Protein AF-A0A9W9AJ97-F1 (afdb_monomer)

Mean predicted aligned error: 11.25 Å

Structure (mmCIF, N/CA/C/O backbone):
data_AF-A0A9W9AJ97-F1
#
_entry.id   AF-A0A9W9AJ97-F1
#
loop_
_atom_site.group_PDB
_atom_site.id
_atom_site.type_symbol
_atom_site.label_atom_id
_atom_site.label_alt_id
_atom_site.label_comp_id
_atom_site.label_asym_id
_atom_site.label_entity_id
_atom_site.label_seq_id
_atom_site.pdbx_PDB_ins_code
_atom_site.Cartn_x
_atom_site.Cartn_y
_atom_site.Cartn_z
_atom_site.occupancy
_atom_site.B_iso_or_equiv
_atom_site.auth_seq_id
_atom_site.auth_comp_id
_atom_site.auth_asym_id
_atom_site.auth_atom_id
_atom_site.pdbx_PDB_model_num
ATOM 1 N N . ALA A 1 1 ? 3.189 -24.003 11.624 1.00 55.31 1 ALA A N 1
ATOM 2 C CA . ALA A 1 1 ? 2.961 -23.634 13.038 1.00 55.31 1 ALA A CA 1
ATOM 3 C C . ALA A 1 1 ? 2.508 -24.894 13.755 1.00 55.31 1 ALA A C 1
ATOM 5 O O . ALA A 1 1 ? 1.676 -25.593 13.198 1.00 55.31 1 ALA A O 1
ATOM 6 N N . THR A 1 2 ? 3.083 -25.234 14.906 1.00 63.78 2 THR A N 1
ATOM 7 C CA . THR A 1 2 ? 2.781 -26.496 15.605 1.00 63.78 2 THR A CA 1
ATOM 8 C C . THR A 1 2 ? 1.542 -26.327 16.489 1.00 63.78 2 THR A C 1
ATOM 10 O O . THR A 1 2 ? 1.460 -25.341 17.225 1.00 63.78 2 THR A O 1
ATOM 13 N N . LEU A 1 3 ? 0.596 -27.275 16.440 1.00 70.38 3 LEU A N 1
ATOM 14 C CA . LEU A 1 3 ? -0.678 -27.256 17.190 1.00 70.38 3 LEU A CA 1
ATOM 15 C C . LEU A 1 3 ? -0.496 -26.960 18.691 1.00 70.38 3 LEU A C 1
ATOM 17 O O . LEU A 1 3 ? -1.251 -26.191 19.283 1.00 70.38 3 LEU A O 1
ATOM 21 N N . GLN A 1 4 ? 0.582 -27.479 19.279 1.00 75.81 4 GLN A N 1
ATOM 22 C CA . GLN A 1 4 ? 0.943 -27.279 20.684 1.00 75.81 4 GLN A CA 1
ATOM 23 C C . GLN A 1 4 ? 1.115 -25.798 21.080 1.00 75.81 4 GLN A C 1
ATOM 25 O O . GLN A 1 4 ? 0.781 -25.415 22.199 1.00 75.81 4 GLN A O 1
ATOM 30 N N . ARG A 1 5 ? 1.608 -24.943 20.172 1.00 71.62 5 ARG A N 1
ATOM 31 C CA . ARG A 1 5 ? 1.810 -23.508 20.438 1.00 71.62 5 ARG A CA 1
ATOM 32 C C . ARG A 1 5 ? 0.485 -22.745 20.482 1.00 71.62 5 ARG A C 1
ATOM 34 O O . ARG A 1 5 ? 0.362 -21.806 21.259 1.00 71.62 5 ARG A O 1
ATOM 41 N N . HIS A 1 6 ? -0.499 -23.159 19.685 1.00 63.34 6 HIS A N 1
ATOM 42 C CA . HIS A 1 6 ? -1.824 -22.538 19.654 1.00 63.34 6 HIS A CA 1
ATOM 43 C C . HIS A 1 6 ? -2.646 -22.854 20.907 1.00 63.34 6 HIS A C 1
ATOM 45 O O . HIS A 1 6 ? -3.267 -21.954 21.463 1.00 63.34 6 HIS A O 1
ATOM 51 N N . CYS A 1 7 ? -2.576 -24.091 21.410 1.00 69.62 7 CYS A N 1
ATOM 52 C CA . CYS A 1 7 ? -3.285 -24.490 22.631 1.00 69.62 7 CYS A CA 1
ATOM 53 C C . CYS A 1 7 ? -2.807 -23.735 23.887 1.00 69.62 7 CYS A C 1
ATOM 55 O O . CYS A 1 7 ? -3.571 -23.562 24.828 1.00 69.62 7 CYS A O 1
ATOM 57 N N . LYS A 1 8 ? -1.556 -23.250 23.896 1.00 76.81 8 LYS A N 1
ATOM 58 C CA . LYS A 1 8 ? -0.982 -22.425 24.976 1.00 76.81 8 LYS A CA 1
ATOM 59 C C . LYS A 1 8 ? -1.214 -20.913 24.795 1.00 76.81 8 LYS A C 1
ATOM 61 O O . LYS A 1 8 ? -0.511 -20.118 25.408 1.00 76.81 8 LYS A O 1
ATOM 66 N N . GLY A 1 9 ? -2.142 -20.507 23.924 1.00 70.12 9 GLY A N 1
ATOM 67 C CA . GLY A 1 9 ? -2.444 -19.091 23.666 1.00 70.12 9 GLY A CA 1
ATOM 68 C C . GLY A 1 9 ? -1.468 -18.392 22.713 1.00 70.12 9 GLY A C 1
ATOM 69 O O . GLY A 1 9 ? -1.465 -17.169 22.614 1.00 70.12 9 GLY A O 1
ATOM 70 N N . GLY A 1 10 ? -0.622 -19.135 21.994 1.00 67.94 10 GLY A N 1
ATOM 71 C CA . GLY A 1 10 ? 0.283 -18.551 21.010 1.00 67.94 10 GLY A CA 1
ATOM 72 C C . GLY A 1 10 ? -0.455 -18.055 19.764 1.00 67.94 10 GLY A C 1
ATOM 73 O O . GLY A 1 10 ? -1.149 -18.820 19.094 1.00 67.94 10 GLY A O 1
ATOM 74 N N . SER A 1 11 ? -0.246 -16.789 19.404 1.00 62.88 11 SER A N 1
ATOM 75 C CA . SER A 1 11 ? -0.848 -16.167 18.219 1.00 62.88 11 SER A CA 1
ATOM 76 C C . SER A 1 11 ? -0.334 -16.784 16.911 1.00 62.88 11 SER A C 1
ATOM 78 O O . SER A 1 11 ? 0.846 -17.152 16.793 1.00 62.88 11 SER A O 1
ATOM 80 N N . SER A 1 12 ? -1.210 -16.893 15.904 1.00 65.88 12 SER A N 1
ATOM 81 C CA . SER A 1 12 ? 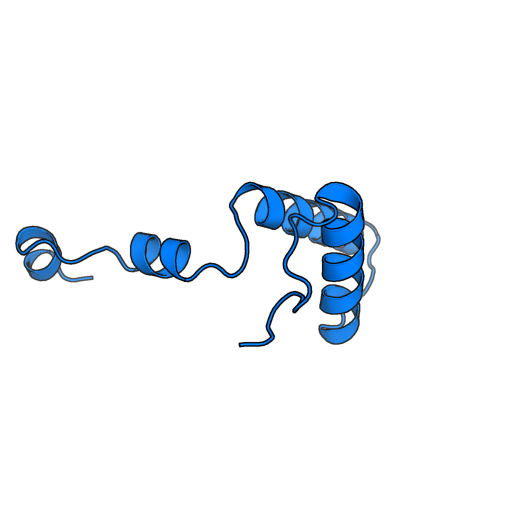-0.822 -17.362 14.567 1.00 65.88 12 SER A CA 1
ATOM 82 C C . SER A 1 12 ? 0.149 -16.376 13.920 1.00 65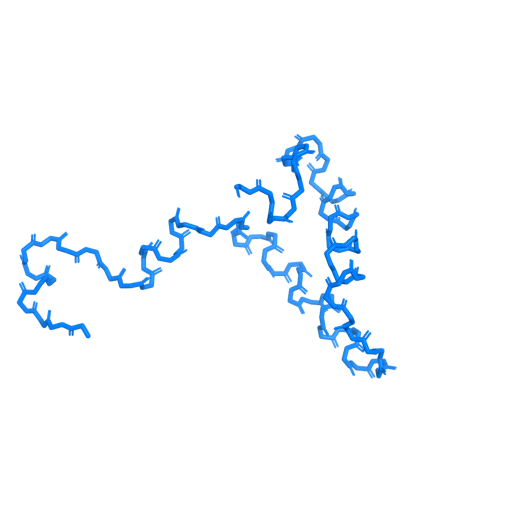.88 12 SER A C 1
ATOM 84 O O . SER A 1 12 ? 0.113 -15.177 14.194 1.00 65.88 12 SER A O 1
ATOM 86 N N . LYS A 1 13 ? 0.988 -16.866 12.998 1.00 62.34 13 LYS A N 1
ATOM 87 C CA . LYS A 1 13 ? 1.855 -15.985 12.200 1.00 62.34 13 LYS A CA 1
ATOM 88 C C . LYS A 1 13 ? 1.042 -14.937 11.430 1.00 62.34 13 LYS A C 1
ATOM 90 O O . LYS A 1 13 ? 1.490 -13.807 11.321 1.00 62.34 13 LYS A O 1
ATOM 95 N N . SER A 1 14 ? -0.159 -15.282 10.960 1.00 58.50 14 SER A N 1
ATOM 96 C CA . SER A 1 14 ? -1.064 -14.332 10.302 1.00 58.50 14 SER A CA 1
ATOM 97 C C . SER A 1 14 ? -1.553 -13.235 11.251 1.00 58.50 14 SER A C 1
ATOM 99 O O . SER A 1 14 ? -1.505 -12.068 10.884 1.00 58.50 14 SER A O 1
ATOM 101 N N . 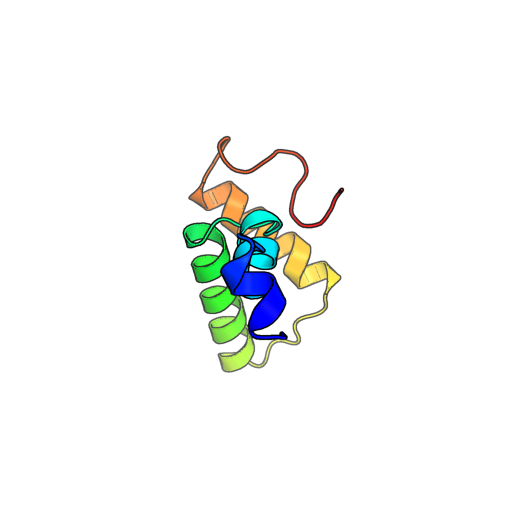ALA A 1 15 ? -1.933 -13.574 12.486 1.00 60.66 15 ALA A N 1
ATOM 102 C CA . ALA A 1 15 ? -2.362 -12.597 13.485 1.00 60.66 15 ALA A CA 1
ATOM 103 C C . ALA A 1 15 ? -1.206 -11.686 13.922 1.00 60.66 15 ALA A C 1
ATOM 105 O O . ALA A 1 15 ? -1.377 -10.477 14.034 1.00 60.66 15 ALA A O 1
ATOM 106 N N . THR A 1 16 ? -0.009 -12.245 14.113 1.00 59.16 16 THR A N 1
ATOM 107 C CA . THR A 1 16 ? 1.188 -11.458 14.438 1.00 59.16 16 THR A CA 1
ATOM 108 C C . THR A 1 16 ? 1.622 -10.566 13.273 1.00 59.16 16 THR A C 1
ATOM 110 O O . THR A 1 16 ? 2.032 -9.437 13.510 1.00 59.16 16 THR A O 1
ATOM 113 N N . ASN A 1 17 ? 1.510 -11.032 12.027 1.00 60.41 17 ASN A N 1
ATOM 114 C CA . ASN A 1 17 ? 1.832 -10.221 10.852 1.00 60.41 17 ASN A CA 1
ATOM 115 C C . ASN A 1 17 ? 0.808 -9.106 10.627 1.00 60.41 17 ASN A C 1
ATOM 117 O O . ASN A 1 17 ? 1.212 -7.996 10.312 1.00 60.41 17 ASN A O 1
ATOM 121 N N . SER A 1 18 ? -0.488 -9.355 10.844 1.00 59.66 18 SER A N 1
ATOM 122 C CA . SER A 1 18 ? -1.496 -8.288 10.813 1.00 59.66 18 SER A CA 1
ATOM 123 C C . SER A 1 18 ? -1.294 -7.264 11.929 1.00 59.66 18 SER A C 1
ATOM 125 O O . SER A 1 18 ? -1.463 -6.080 11.681 1.00 59.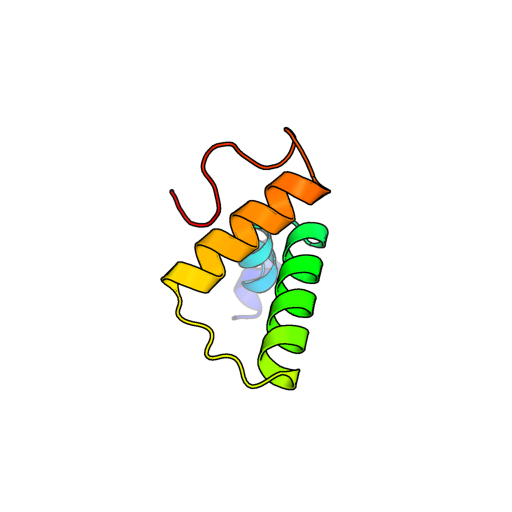66 18 SER A O 1
ATOM 127 N N . ALA A 1 19 ? -0.891 -7.689 13.132 1.00 59.78 19 ALA A N 1
ATOM 128 C CA . ALA A 1 19 ? -0.586 -6.773 14.236 1.00 59.78 19 ALA A CA 1
ATOM 129 C C . ALA A 1 19 ? 0.694 -5.943 14.010 1.00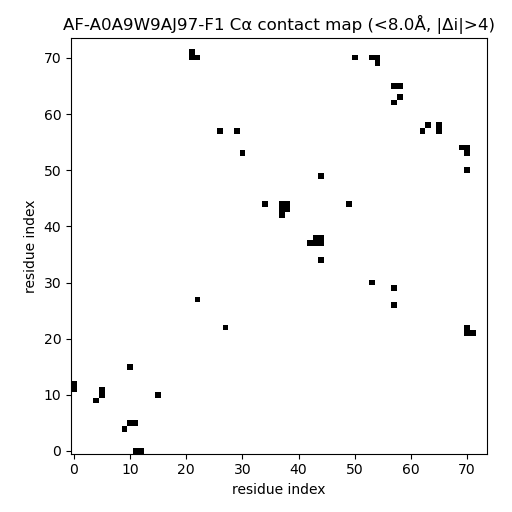 59.78 19 ALA A C 1
ATOM 131 O O . ALA A 1 19 ? 0.862 -4.896 14.621 1.00 59.78 19 ALA A O 1
ATOM 132 N N . LYS A 1 20 ? 1.595 -6.415 13.141 1.00 58.72 20 LYS A N 1
ATOM 133 C CA . LYS A 1 20 ? 2.812 -5.712 12.699 1.00 58.72 20 LYS A CA 1
ATOM 134 C C . LYS A 1 20 ? 2.642 -5.025 11.340 1.00 58.72 20 LYS A C 1
ATOM 136 O O . LYS A 1 20 ? 3.624 -4.563 10.766 1.00 58.72 20 LYS A O 1
ATOM 141 N N . GLY A 1 21 ? 1.432 -5.033 10.784 1.00 61.91 21 GLY A N 1
ATOM 142 C CA . GLY A 1 21 ? 1.161 -4.443 9.484 1.00 61.91 21 GLY A CA 1
ATOM 143 C C . GLY A 1 21 ? 1.352 -2.934 9.554 1.00 61.91 21 GLY A C 1
ATOM 144 O O . GLY A 1 21 ? 0.711 -2.276 10.363 1.00 61.91 21 GLY A O 1
ATOM 145 N N . LEU A 1 22 ? 2.217 -2.400 8.689 1.00 66.06 22 LEU A N 1
ATOM 146 C CA . LEU A 1 22 ? 2.407 -0.953 8.525 1.00 66.06 22 LEU A CA 1
ATOM 147 C C . LEU A 1 22 ? 1.156 -0.258 7.966 1.00 66.06 22 LEU A C 1
ATOM 149 O O . LEU A 1 22 ? 1.052 0.958 8.040 1.00 66.06 22 LEU A O 1
ATOM 153 N N . LEU A 1 23 ? 0.243 -1.039 7.384 1.00 69.38 23 LEU A N 1
ATOM 154 C CA . LEU A 1 23 ? -0.980 -0.585 6.743 1.00 69.38 23 LEU A CA 1
ATOM 155 C C . LEU A 1 23 ? -2.174 -1.232 7.443 1.00 69.38 23 LEU A C 1
ATOM 157 O O . LEU A 1 23 ? -2.209 -2.448 7.669 1.00 69.38 23 LEU A O 1
ATOM 161 N N . THR A 1 24 ? -3.184 -0.427 7.733 1.00 75.25 24 THR A N 1
ATOM 162 C CA . THR A 1 24 ? -4.523 -0.896 8.067 1.00 75.25 24 THR A CA 1
ATOM 163 C C . THR A 1 24 ? -5.107 -1.680 6.890 1.00 75.25 24 THR A C 1
ATOM 165 O O . THR A 1 24 ? -4.679 -1.559 5.740 1.00 75.25 24 THR A O 1
ATOM 168 N N . LYS A 1 25 ? -6.136 -2.496 7.150 1.00 75.19 25 LYS A N 1
ATOM 169 C CA . LYS A 1 25 ? -6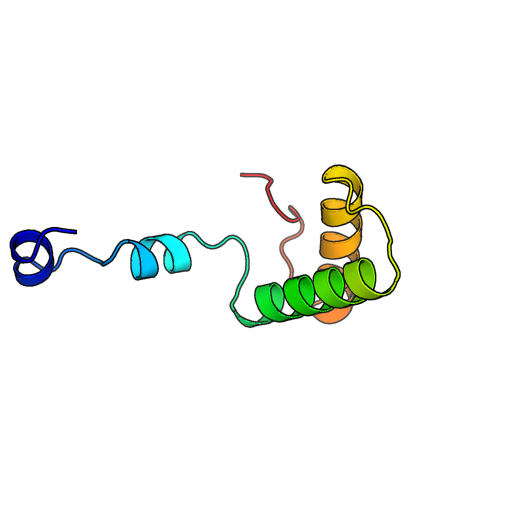.810 -3.262 6.085 1.00 75.19 25 LYS A CA 1
ATOM 170 C C . LYS A 1 25 ? -7.336 -2.361 4.960 1.00 75.19 25 LYS A C 1
ATOM 172 O O . LYS A 1 25 ? -7.316 -2.774 3.806 1.00 75.19 25 LYS A O 1
ATOM 177 N N . SER A 1 26 ? -7.785 -1.152 5.305 1.00 75.75 26 SER A N 1
ATOM 178 C CA . SER A 1 26 ? -8.285 -0.169 4.340 1.00 75.75 26 SER A CA 1
ATOM 179 C C . SER A 1 26 ? -7.163 0.347 3.441 1.00 75.75 26 SER A C 1
ATOM 181 O O . SER A 1 26 ? -7.280 0.312 2.220 1.00 75.75 26 SER A O 1
ATOM 183 N N . GLU A 1 27 ? -6.042 0.753 4.039 1.00 76.12 27 GLU A N 1
ATOM 184 C CA . GLU A 1 27 ? -4.874 1.253 3.309 1.00 76.12 27 GLU A CA 1
ATOM 185 C C . GLU A 1 27 ? -4.273 0.170 2.406 1.00 76.12 27 GLU A C 1
ATOM 187 O O . GLU A 1 27 ? -3.986 0.416 1.238 1.00 76.12 27 GLU A O 1
ATOM 192 N N . ALA A 1 28 ? -4.166 -1.067 2.901 1.00 82.06 28 ALA A N 1
ATOM 193 C CA . ALA A 1 28 ? -3.676 -2.190 2.109 1.00 82.06 28 ALA A CA 1
ATOM 194 C C . ALA A 1 28 ? -4.537 -2.440 0.858 1.00 82.06 28 ALA A C 1
ATOM 196 O O . ALA A 1 28 ? -3.996 -2.722 -0.210 1.00 82.06 28 ALA A O 1
ATOM 197 N N . GLN A 1 29 ? -5.863 -2.304 0.962 1.00 83.75 29 GLN A N 1
ATOM 198 C CA . GLN A 1 29 ? -6.765 -2.494 -0.175 1.00 83.75 29 GLN A CA 1
ATOM 199 C C . GLN A 1 29 ? -6.559 -1.427 -1.260 1.00 83.75 29 GLN A C 1
ATOM 201 O O . GLN A 1 29 ? -6.583 -1.750 -2.448 1.00 83.75 29 GLN A O 1
ATOM 206 N N . ILE A 1 30 ? -6.315 -0.177 -0.860 1.00 82.81 30 ILE A N 1
ATOM 207 C CA . ILE A 1 30 ? -6.017 0.933 -1.776 1.00 82.81 30 ILE A CA 1
ATOM 208 C C . ILE A 1 30 ? -4.715 0.657 -2.537 1.00 82.81 30 ILE A C 1
ATOM 210 O O . ILE A 1 30 ? -4.687 0.743 -3.764 1.00 82.81 30 ILE A O 1
ATOM 214 N N . VAL A 1 31 ? -3.661 0.242 -1.825 1.00 83.25 31 VAL A N 1
ATOM 215 C CA . VAL A 1 31 ? -2.363 -0.098 -2.432 1.00 83.25 31 VAL A CA 1
ATOM 216 C C . VAL A 1 31 ? -2.483 -1.277 -3.395 1.00 83.25 31 VAL A C 1
ATOM 218 O O . VAL A 1 31 ? -1.915 -1.242 -4.484 1.00 83.25 31 VAL A O 1
ATOM 221 N N . ILE A 1 32 ? -3.246 -2.312 -3.032 1.00 86.25 32 ILE A N 1
ATOM 222 C CA . ILE A 1 32 ? -3.485 -3.467 -3.907 1.00 86.25 32 ILE A CA 1
ATOM 223 C C . ILE A 1 32 ? -4.194 -3.035 -5.191 1.00 86.25 32 ILE A C 1
ATOM 225 O O . ILE A 1 32 ? -3.765 -3.426 -6.276 1.00 86.25 32 ILE A O 1
ATOM 229 N N . ASN A 1 33 ? -5.242 -2.215 -5.084 1.00 86.44 33 ASN A N 1
ATOM 230 C CA . ASN A 1 33 ? -5.957 -1.711 -6.254 1.00 86.44 33 ASN A CA 1
ATOM 231 C C . ASN A 1 33 ? -5.030 -0.887 -7.155 1.00 86.44 33 ASN A C 1
ATOM 233 O O . ASN A 1 33 ? -5.011 -1.111 -8.361 1.00 86.44 33 ASN A O 1
ATOM 237 N N . TYR A 1 34 ? -4.206 -0.008 -6.581 1.00 84.69 34 TYR A N 1
ATOM 238 C CA . TYR A 1 34 ? -3.217 0.758 -7.339 1.00 84.69 34 TYR A CA 1
ATOM 239 C C . TYR A 1 34 ? -2.222 -0.148 -8.083 1.00 84.69 34 TYR A C 1
ATOM 241 O O . TYR A 1 34 ? -2.015 0.009 -9.285 1.00 84.69 34 TYR A O 1
ATOM 249 N N . CYS A 1 35 ? -1.656 -1.149 -7.403 1.00 84.19 35 CYS A N 1
ATOM 250 C CA . CYS A 1 35 ? -0.745 -2.109 -8.027 1.00 84.19 35 CYS A CA 1
ATOM 251 C C . CYS A 1 35 ? -1.408 -2.891 -9.171 1.00 84.19 35 CYS A C 1
ATOM 253 O O . CYS A 1 35 ? -0.761 -3.144 -10.187 1.00 84.19 35 CYS A O 1
ATOM 255 N N . LEU A 1 36 ? -2.683 -3.268 -9.025 1.00 87.31 36 LEU A N 1
ATOM 256 C CA . LEU A 1 36 ? -3.441 -3.943 -10.081 1.00 87.31 36 LEU A CA 1
ATOM 257 C C . LEU A 1 36 ? -3.654 -3.039 -11.299 1.00 87.31 36 LEU A C 1
ATOM 259 O O . LEU A 1 36 ? -3.490 -3.503 -12.426 1.00 87.31 36 LEU A O 1
ATOM 263 N N . GLU A 1 37 ? -3.974 -1.763 -11.091 1.00 86.88 37 GLU A N 1
ATOM 264 C CA . GLU A 1 37 ? -4.129 -0.791 -12.178 1.00 86.88 37 GLU A CA 1
ATOM 265 C C . GLU A 1 37 ? -2.804 -0.543 -12.911 1.00 86.88 37 GLU A C 1
ATOM 267 O O . GLU A 1 37 ? -2.759 -0.594 -14.140 1.00 86.88 37 GLU A O 1
ATOM 272 N N . MET A 1 38 ? -1.699 -0.383 -12.180 1.00 84.19 38 MET A N 1
ATOM 273 C CA . MET A 1 38 ? -0.367 -0.231 -12.780 1.00 84.19 38 MET A CA 1
ATOM 274 C C . MET A 1 38 ? 0.055 -1.472 -13.571 1.00 84.19 38 MET A C 1
ATOM 276 O O . MET A 1 38 ? 0.574 -1.353 -14.681 1.00 84.19 38 MET A O 1
ATOM 280 N N . ALA A 1 39 ? -0.229 -2.667 -13.046 1.00 84.69 39 ALA A N 1
ATOM 281 C CA . ALA A 1 39 ? 0.034 -3.919 -13.745 1.00 84.69 39 ALA A CA 1
ATOM 282 C C . ALA A 1 39 ? -0.803 -4.051 -15.028 1.00 84.69 39 ALA A C 1
ATOM 284 O O . ALA A 1 39 ? -0.274 -4.471 -16.056 1.00 84.69 39 ALA A O 1
ATOM 285 N N . ARG A 1 40 ? -2.085 -3.655 -15.000 1.00 86.44 40 ARG A N 1
ATOM 286 C CA . ARG A 1 40 ? -2.957 -3.624 -16.191 1.00 86.44 40 ARG A CA 1
ATOM 287 C C . ARG A 1 40 ? -2.435 -2.678 -17.265 1.00 86.44 40 ARG A C 1
ATOM 289 O O . ARG A 1 40 ? -2.535 -2.989 -18.446 1.00 86.44 40 ARG A O 1
ATOM 296 N N . GLN A 1 41 ? -1.884 -1.543 -16.855 1.00 86.88 41 GLN A N 1
ATOM 297 C CA . GLN A 1 41 ? -1.334 -0.534 -17.758 1.00 86.88 41 GLN A CA 1
ATOM 298 C C . GLN A 1 41 ? 0.091 -0.864 -18.237 1.00 86.88 41 GLN A C 1
ATOM 300 O O . GLN A 1 41 ? 0.612 -0.184 -19.117 1.00 86.88 41 GLN A O 1
ATOM 305 N N . GLY A 1 42 ? 0.718 -1.915 -17.696 1.00 85.81 42 GLY A N 1
ATOM 306 C CA . GLY A 1 42 ? 2.076 -2.325 -18.056 1.00 85.81 42 GLY A CA 1
ATOM 307 C C . GLY A 1 42 ? 3.169 -1.426 -17.475 1.00 85.81 42 GLY A C 1
ATOM 308 O O . GLY A 1 42 ? 4.301 -1.454 -17.960 1.00 85.81 42 GLY A O 1
ATOM 309 N N . PHE A 1 43 ? 2.860 -0.631 -16.445 1.00 78.00 43 PHE A N 1
ATOM 310 C CA . PHE A 1 43 ? 3.851 0.230 -15.811 1.00 78.00 43 PHE A CA 1
ATOM 311 C C . PHE A 1 43 ? 4.773 -0.580 -14.888 1.00 78.00 43 PHE A C 1
ATOM 313 O O . PHE A 1 43 ? 4.297 -1.323 -14.024 1.00 78.00 43 PHE A O 1
ATOM 320 N N . PRO A 1 44 ? 6.102 -0.433 -15.019 1.00 71.75 44 PRO A N 1
ATOM 321 C CA . PRO A 1 44 ? 7.037 -1.076 -14.112 1.00 71.75 44 PRO A CA 1
ATOM 322 C C . PRO A 1 44 ? 6.941 -0.440 -12.720 1.00 71.75 44 PRO A C 1
ATOM 324 O O . PRO A 1 44 ? 7.248 0.736 -12.522 1.00 71.75 44 PRO A O 1
ATOM 327 N N . LEU A 1 45 ? 6.550 -1.245 -11.732 1.00 70.94 45 LEU A N 1
ATOM 328 C CA . LEU A 1 45 ? 6.516 -0.851 -10.325 1.00 70.94 45 LEU A CA 1
ATOM 329 C C . LEU A 1 45 ? 7.934 -0.871 -9.737 1.00 70.94 45 LEU A C 1
ATOM 331 O O . LEU A 1 45 ? 8.341 -1.824 -9.071 1.00 70.94 45 LEU A O 1
ATOM 335 N N . ALA A 1 46 ? 8.707 0.186 -9.989 1.00 78.31 46 ALA A N 1
ATOM 336 C CA . ALA A 1 46 ? 9.957 0.415 -9.271 1.00 78.31 46 ALA A CA 1
ATOM 337 C C . ALA A 1 46 ? 9.653 0.667 -7.785 1.00 78.31 46 ALA A C 1
ATOM 339 O O . ALA A 1 46 ? 8.768 1.456 -7.455 1.00 78.31 46 ALA A O 1
ATOM 340 N N . HIS A 1 47 ? 10.386 0.013 -6.879 1.00 73.44 47 HIS A N 1
ATOM 341 C CA . HIS A 1 47 ? 10.089 0.037 -5.441 1.00 73.44 47 HIS A CA 1
ATOM 342 C C . HIS A 1 47 ? 10.052 1.460 -4.850 1.00 73.44 47 HIS A C 1
ATOM 344 O O . HIS A 1 47 ? 9.167 1.783 -4.060 1.00 73.44 47 HIS A O 1
ATOM 350 N N . GLU A 1 48 ? 10.964 2.337 -5.283 1.00 75.56 48 GLU A N 1
ATOM 351 C CA . GLU A 1 48 ? 11.004 3.738 -4.842 1.00 75.56 48 GLU A CA 1
ATOM 352 C C . GLU A 1 48 ? 9.803 4.556 -5.331 1.00 75.56 48 GLU A C 1
ATOM 354 O O . GLU A 1 48 ? 9.290 5.399 -4.594 1.00 75.56 48 GLU A O 1
ATOM 359 N N . HIS A 1 49 ? 9.344 4.306 -6.560 1.00 76.19 49 HIS A N 1
ATOM 360 C CA . HIS A 1 49 ? 8.179 4.986 -7.126 1.00 76.19 49 HIS A CA 1
ATOM 361 C C . HIS A 1 49 ? 6.901 4.488 -6.466 1.00 76.19 49 HIS A C 1
ATOM 363 O O . HIS A 1 49 ? 6.080 5.294 -6.049 1.00 76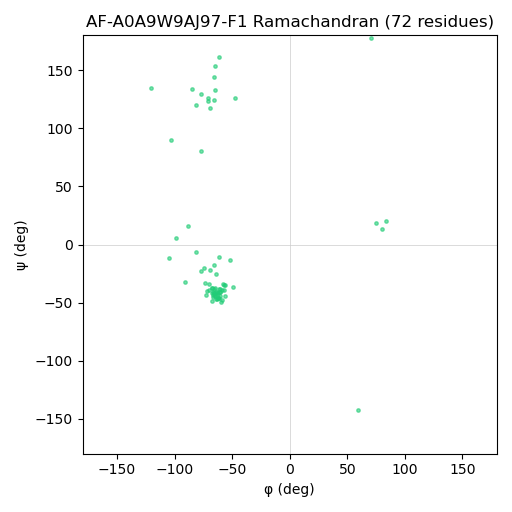.19 49 HIS A O 1
ATOM 369 N N . LEU A 1 50 ? 6.776 3.172 -6.273 1.00 81.25 50 LEU A N 1
ATOM 370 C CA . LEU A 1 50 ? 5.632 2.587 -5.585 1.00 81.25 50 LEU A CA 1
ATOM 371 C C . LEU A 1 50 ? 5.470 3.184 -4.186 1.00 81.25 50 LEU A C 1
ATOM 373 O O . LEU A 1 50 ? 4.363 3.552 -3.821 1.00 81.25 50 LEU A O 1
ATOM 377 N N . LYS A 1 51 ? 6.560 3.336 -3.426 1.00 80.50 51 LYS A N 1
ATOM 378 C CA . LYS A 1 51 ? 6.504 3.963 -2.102 1.00 80.50 51 LYS A CA 1
ATOM 379 C C . LYS A 1 51 ? 5.990 5.405 -2.164 1.00 80.50 51 LYS A C 1
ATOM 381 O O . LYS A 1 51 ? 5.086 5.740 -1.410 1.00 80.50 51 LYS A O 1
ATOM 386 N N . LYS A 1 52 ? 6.537 6.239 -3.055 1.00 80.88 52 LYS A N 1
ATOM 387 C CA . LYS A 1 52 ? 6.124 7.649 -3.193 1.00 80.88 52 LYS A CA 1
ATOM 388 C C . LYS A 1 52 ? 4.659 7.785 -3.604 1.00 80.88 52 LYS A C 1
ATOM 390 O O . LYS A 1 52 ? 3.936 8.581 -3.015 1.00 80.88 52 LYS A O 1
ATOM 395 N N . GLU A 1 53 ? 4.235 7.000 -4.588 1.00 82.62 53 GLU A N 1
ATOM 396 C CA . GLU A 1 53 ? 2.863 7.020 -5.098 1.00 82.62 53 GLU A CA 1
ATOM 397 C C . GLU A 1 53 ? 1.881 6.509 -4.044 1.00 82.62 53 GLU A C 1
ATOM 399 O O . GLU A 1 53 ? 0.859 7.137 -3.789 1.00 82.62 53 GLU A O 1
ATOM 404 N N . VAL A 1 54 ? 2.221 5.422 -3.348 1.00 81.00 54 VAL A N 1
ATOM 405 C CA . VAL A 1 54 ? 1.415 4.903 -2.239 1.00 81.00 54 VAL A CA 1
ATOM 406 C C . VAL A 1 54 ? 1.317 5.920 -1.103 1.00 81.00 54 VAL A C 1
ATOM 408 O O . VAL A 1 54 ? 0.212 6.175 -0.637 1.00 81.00 54 VAL A O 1
ATOM 411 N N . ASP A 1 55 ? 2.424 6.543 -0.692 1.00 81.06 55 ASP A N 1
ATOM 412 C CA . ASP A 1 55 ? 2.413 7.587 0.340 1.00 81.06 55 ASP A CA 1
ATOM 413 C C . ASP A 1 55 ? 1.542 8.780 -0.083 1.00 81.06 55 ASP A C 1
ATOM 415 O O . ASP A 1 55 ? 0.772 9.297 0.723 1.00 81.06 55 ASP A O 1
ATOM 419 N N . SER A 1 56 ? 1.609 9.193 -1.352 1.00 81.62 56 SER A N 1
ATOM 420 C CA . SER A 1 56 ? 0.791 10.285 -1.889 1.00 81.62 56 SER A CA 1
ATOM 421 C C . SER A 1 56 ? -0.698 9.936 -1.937 1.00 81.62 56 SER A C 1
ATOM 423 O O . SER A 1 56 ? -1.529 10.740 -1.505 1.00 81.62 56 SER A O 1
ATOM 425 N N . ILE A 1 57 ? -1.048 8.736 -2.407 1.00 83.44 57 ILE A N 1
ATOM 426 C CA . ILE A 1 57 ? -2.433 8.256 -2.484 1.00 83.44 57 ILE A CA 1
ATOM 427 C C . ILE A 1 57 ? -3.025 8.129 -1.081 1.00 83.44 57 ILE A C 1
ATOM 429 O O . ILE A 1 57 ? -4.132 8.609 -0.836 1.00 83.44 57 ILE A O 1
ATOM 433 N N . LEU A 1 58 ? -2.291 7.516 -0.151 1.00 78.94 58 LEU A N 1
ATOM 434 C CA . LEU A 1 58 ? -2.756 7.326 1.219 1.00 78.94 58 LEU A CA 1
ATOM 435 C C . LEU A 1 58 ? -2.872 8.661 1.959 1.00 78.94 58 LEU A C 1
ATOM 437 O O . LEU A 1 58 ? -3.896 8.903 2.589 1.00 78.94 58 LEU A O 1
ATOM 441 N N . CYS A 1 59 ? -1.908 9.572 1.803 1.00 79.44 59 CYS A N 1
ATOM 442 C CA . CYS A 1 59 ? -2.001 10.927 2.351 1.00 79.44 59 CYS A CA 1
ATOM 443 C C . CYS A 1 59 ? -3.204 11.697 1.773 1.00 79.44 59 CYS A C 1
ATOM 445 O O . CYS A 1 59 ? -3.940 12.345 2.510 1.00 79.44 59 CYS A O 1
ATOM 447 N N . SER A 1 60 ? -3.478 11.566 0.471 1.00 78.69 60 SER A N 1
ATOM 448 C CA . SER A 1 60 ? -4.616 12.240 -0.173 1.00 78.69 60 SER A CA 1
ATOM 449 C C . SER A 1 60 ? -5.976 11.672 0.250 1.00 78.69 60 SER A C 1
ATOM 451 O O . SER A 1 60 ? -6.953 12.413 0.312 1.00 78.69 60 SER A O 1
ATOM 453 N N . GLN A 1 61 ? -6.066 10.365 0.518 1.00 73.81 61 GLN A N 1
ATOM 454 C CA . GLN A 1 61 ? -7.332 9.699 0.853 1.00 73.81 61 GLN A CA 1
ATOM 455 C C . GLN A 1 61 ? -7.633 9.658 2.355 1.00 73.81 61 GLN A C 1
ATOM 457 O O . GLN A 1 61 ? -8.803 9.695 2.732 1.00 73.81 61 GLN A O 1
ATOM 462 N N . LEU A 1 62 ? -6.610 9.566 3.207 1.00 72.19 62 LEU A N 1
ATOM 463 C CA . LEU A 1 62 ? -6.759 9.488 4.666 1.00 72.19 62 LEU A CA 1
ATOM 464 C C . LEU A 1 62 ? -6.406 10.800 5.383 1.00 72.19 62 LEU A C 1
ATOM 466 O O . LEU A 1 62 ? -6.724 10.944 6.564 1.00 72.19 62 LEU A O 1
ATOM 470 N N . GLY A 1 63 ? -5.793 11.765 4.691 1.00 69.69 63 GLY A N 1
ATOM 471 C CA . GLY A 1 63 ? -5.397 13.050 5.269 1.00 69.69 63 GLY A CA 1
ATOM 472 C C . GLY A 1 63 ? -4.424 12.886 6.438 1.00 69.69 63 GLY A C 1
ATOM 473 O O . GLY A 1 63 ? -3.592 11.979 6.448 1.00 69.69 63 GLY A O 1
ATOM 474 N N . ASP A 1 64 ? -4.577 13.726 7.465 1.00 65.38 64 ASP A N 1
ATOM 475 C CA . ASP A 1 64 ? -3.740 13.730 8.678 1.00 65.38 64 ASP A CA 1
ATOM 476 C C . ASP A 1 64 ? -3.795 12.422 9.496 1.00 65.38 64 ASP A C 1
ATOM 478 O O . ASP A 1 64 ? -2.993 12.230 10.412 1.00 65.38 64 ASP A O 1
ATOM 482 N N . ALA A 1 65 ? -4.730 11.510 9.193 1.00 64.00 65 ALA A N 1
ATOM 483 C CA . ALA A 1 65 ? -4.790 10.190 9.821 1.00 64.00 65 ALA A CA 1
ATOM 484 C C . ALA A 1 65 ? -3.697 9.237 9.303 1.00 64.00 65 ALA A C 1
ATOM 486 O O . ALA A 1 65 ? -3.361 8.266 9.984 1.00 64.00 65 ALA A O 1
ATOM 487 N N . PHE A 1 66 ? -3.129 9.514 8.125 1.00 64.12 66 PHE A N 1
ATOM 488 C CA . PHE A 1 66 ? -1.975 8.792 7.610 1.00 64.12 66 PHE A CA 1
ATOM 489 C C . PHE A 1 66 ? -0.699 9.354 8.250 1.00 64.12 66 PHE A C 1
ATOM 491 O O . PHE A 1 66 ? -0.397 10.542 8.150 1.00 64.12 66 PHE A O 1
ATOM 498 N N . LEU A 1 67 ? 0.041 8.493 8.954 1.00 61.75 67 LEU A N 1
ATOM 499 C CA . LEU A 1 67 ? 1.245 8.853 9.710 1.00 61.75 67 LEU A CA 1
ATOM 500 C C . LEU A 1 67 ? 2.204 9.718 8.867 1.00 61.75 67 LEU A C 1
ATOM 502 O O . LEU A 1 67 ? 2.679 9.270 7.825 1.00 61.75 67 LEU A O 1
ATOM 506 N N . GLN A 1 68 ? 2.602 10.893 9.382 1.00 55.22 68 GLN A N 1
ATOM 507 C CA . GLN A 1 68 ? 3.602 11.799 8.768 1.00 55.22 68 GLN A CA 1
ATOM 508 C C . GLN A 1 68 ? 4.946 11.122 8.400 1.00 55.22 68 GLN A C 1
ATOM 510 O O . GLN A 1 68 ? 5.756 11.698 7.677 1.00 55.22 68 GLN A O 1
ATOM 515 N N . SER A 1 69 ? 5.202 9.907 8.900 1.00 59.06 69 SER A N 1
ATOM 516 C CA . SER A 1 69 ? 6.408 9.107 8.642 1.00 59.06 69 SER A CA 1
ATOM 517 C C . SER A 1 69 ? 6.424 8.407 7.265 1.00 59.06 69 SER A C 1
ATOM 519 O O . SER A 1 69 ? 7.505 8.094 6.754 1.00 59.06 69 SER A O 1
ATOM 521 N N . GLY A 1 70 ? 5.255 8.185 6.645 1.00 60.94 70 GLY A N 1
ATOM 522 C CA . GLY A 1 70 ? 5.106 7.414 5.400 1.00 60.94 70 GLY A CA 1
ATOM 523 C C . GLY A 1 70 ? 5.330 5.900 5.561 1.00 60.94 70 GLY A C 1
ATOM 524 O O . GLY A 1 70 ? 5.671 5.399 6.638 1.00 60.94 70 GL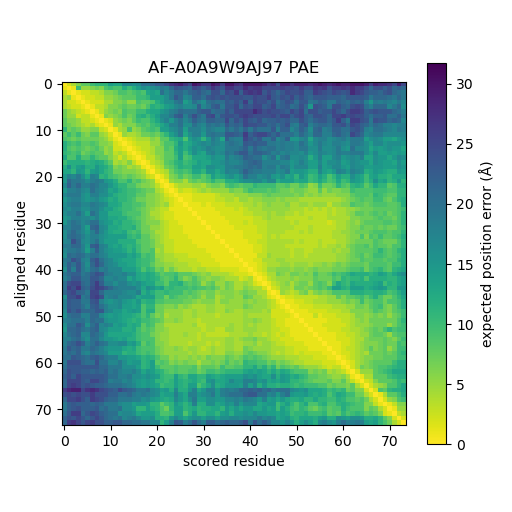Y A O 1
ATOM 525 N N . VAL A 1 71 ? 5.155 5.136 4.479 1.00 62.34 71 VAL A N 1
ATOM 526 C CA . VAL A 1 71 ? 5.315 3.675 4.469 1.00 62.34 71 VAL A CA 1
ATOM 527 C C . VAL A 1 71 ? 6.795 3.295 4.606 1.00 62.34 71 VAL A C 1
ATOM 529 O O . VAL A 1 71 ? 7.650 3.658 3.796 1.00 62.34 71 VAL A O 1
ATOM 532 N N . GLY A 1 72 ? 7.123 2.485 5.616 1.00 56.59 72 GLY A N 1
ATOM 533 C CA . GLY A 1 72 ? 8.425 1.813 5.719 1.00 56.59 72 GLY A CA 1
ATOM 534 C C . GLY A 1 72 ? 9.563 2.631 6.338 1.00 56.59 72 GLY A C 1
ATOM 535 O O . GLY A 1 72 ? 10.722 2.304 6.100 1.00 56.59 72 GLY A O 1
ATOM 536 N N . LYS A 1 73 ? 9.269 3.685 7.108 1.00 53.50 73 LYS A N 1
ATOM 537 C CA . LYS A 1 73 ? 10.229 4.249 8.072 1.00 53.50 73 LYS A CA 1
ATOM 538 C C . LYS A 1 73 ? 9.848 3.798 9.487 1.00 53.50 73 LYS A C 1
ATOM 540 O O . LYS A 1 73 ? 9.050 4.453 10.155 1.00 53.50 73 LY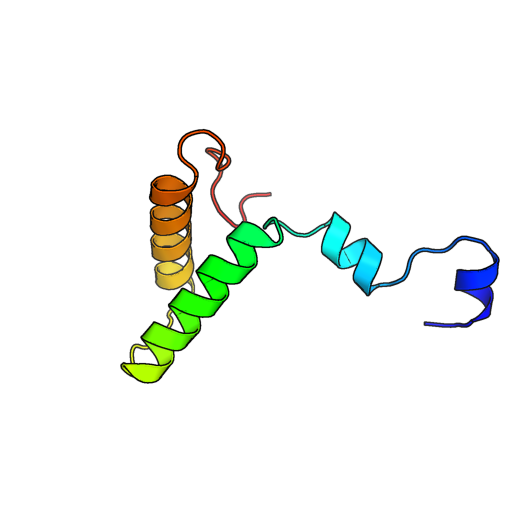S A O 1
ATOM 545 N N . GLN A 1 74 ? 10.402 2.660 9.900 1.00 47.25 74 GLN A N 1
ATOM 546 C CA . GLN A 1 74 ? 10.608 2.290 11.302 1.00 47.25 74 GLN A CA 1
ATOM 547 C C . GLN A 1 74 ? 12.087 1.997 11.508 1.00 47.25 74 GLN A C 1
ATOM 549 O O . GLN A 1 74 ? 12.683 1.404 10.580 1.00 47.25 74 GLN A O 1
#

Foldseek 3Di:
DDPVCVVVVHDDPVRVCQVVDPDDPVLVVVLVVVVVVCVVVVHDPDVVVSQVVSQVVCCVPVPPVNDPCGPDDD

Solvent-accessible surface area (backbone atoms only — not comparable to full-atom values): 4614 Å² total; per-residue (Å²): 134,64,70,74,49,48,78,74,72,44,77,50,71,67,58,53,48,60,75,65,44,96,51,55,76,68,56,46,51,53,51,50,51,51,53,51,53,36,55,74,72,68,52,82,79,47,70,72,56,47,50,54,52,47,38,51,52,43,38,72,74,52,39,89,78,40,64,96,70,50,86,87,69,127

Organism: NCBI:txid40482

Sequence (74 aa):
ATLQRHCKGGSSKSATNSAKGLLTKSEAQIVINYCLEMARQGFPLAHEHLKKEVDSILCSQLGDAFLQSGVGKQ

pLDDT: mean 72.26, std 10.2, range [47.25, 87.31]

Radius of gyration: 16.02 Å; Cα contacts (8 Å, |Δi|>4): 28; chains: 1; bounding box: 19×41×43 Å

Secondary structure (DSSP, 8-state):
--HHHHHTTPPPHHHHHHHT-SS-HHHHHHHHHHHHHHHHHT----HHHHHHHHHHHHHHHHGGGS-TT-TT--